Protein AF-A0A286EFR0-F1 (afdb_monomer_lite)

pLDDT: mean 82.86, std 18.99, range [36.59, 97.69]

Organism: NCBI:txid1120981

Secondary structure (DSSP, 8-state):
-----------------------PPP-EEEE-S---HHHHHHHHHHHHHTT--SSEEEEEETTEEEEE-SSS--EEEEEETTEEEEEEE-

Structure (mmCIF, N/CA/C/O backbone):
data_AF-A0A286EFR0-F1
#
_entry.id   AF-A0A286EFR0-F1
#
loop_
_atom_site.group_PDB
_atom_site.id
_atom_site.type_symbol
_atom_site.label_atom_id
_atom_site.label_alt_id
_atom_site.label_comp_id
_atom_site.label_asym_id
_atom_site.label_entity_id
_atom_site.labe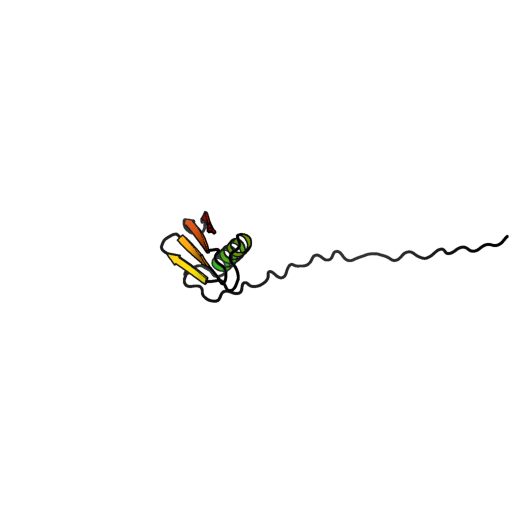l_seq_id
_atom_site.pdbx_PDB_ins_code
_atom_site.Cartn_x
_atom_site.Cartn_y
_atom_site.Cartn_z
_atom_site.occupancy
_atom_site.B_iso_or_equiv
_atom_site.auth_seq_id
_atom_site.auth_comp_id
_atom_site.auth_asym_id
_atom_site.auth_atom_id
_atom_site.pdbx_PDB_model_num
ATOM 1 N N . MET A 1 1 ? 25.830 46.195 -53.861 1.00 36.59 1 MET A N 1
ATOM 2 C CA . MET A 1 1 ? 24.721 46.004 -54.823 1.00 36.59 1 MET A CA 1
ATOM 3 C C . MET A 1 1 ? 23.706 45.050 -54.203 1.00 36.59 1 MET A C 1
ATOM 5 O O . MET A 1 1 ? 24.144 44.067 -53.634 1.00 36.59 1 MET A O 1
ATOM 9 N N . LYS A 1 2 ? 22.406 45.368 -54.339 1.00 38.66 2 LYS A N 1
ATOM 10 C CA . LYS A 1 2 ? 21.210 44.491 -54.236 1.00 38.66 2 LYS A CA 1
ATOM 11 C C . LYS A 1 2 ? 20.996 43.742 -52.898 1.00 38.66 2 LYS A C 1
ATOM 13 O O . LYS A 1 2 ? 21.649 42.753 -52.623 1.00 38.66 2 LYS A O 1
ATOM 18 N N . LYS A 1 3 ? 20.204 44.302 -51.971 1.00 46.06 3 LYS A N 1
ATOM 19 C CA . LYS A 1 3 ? 18.736 44.127 -51.805 1.00 46.06 3 LYS A CA 1
ATOM 20 C C . LYS A 1 3 ? 18.321 42.654 -51.689 1.00 46.06 3 LYS A C 1
ATOM 22 O O . LYS A 1 3 ? 18.403 41.959 -52.692 1.00 46.06 3 LYS A O 1
ATOM 27 N N . ILE A 1 4 ? 17.736 42.259 -50.556 1.00 57.75 4 ILE A N 1
ATOM 28 C CA . ILE A 1 4 ? 16.331 41.815 -50.477 1.00 57.75 4 ILE A CA 1
ATOM 29 C C . ILE A 1 4 ? 15.970 41.459 -49.032 1.00 57.75 4 ILE A C 1
ATOM 31 O O . ILE A 1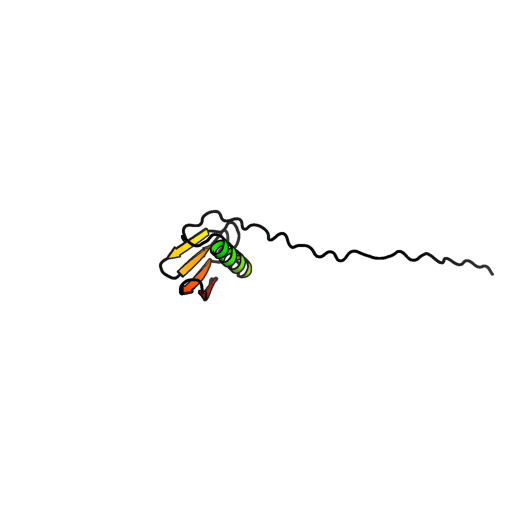 4 ? 16.606 40.643 -48.376 1.00 57.75 4 ILE A O 1
ATOM 35 N N . SER A 1 5 ? 14.938 42.152 -48.566 1.00 54.38 5 SER A N 1
ATOM 36 C CA . SER A 1 5 ? 14.210 41.958 -47.326 1.00 54.38 5 SER A CA 1
ATOM 37 C C . SER A 1 5 ? 13.479 40.619 -47.328 1.00 54.38 5 SER A C 1
ATOM 39 O O . SER A 1 5 ? 12.837 40.287 -48.322 1.00 54.38 5 SER A O 1
ATOM 41 N N . ILE A 1 6 ? 13.456 39.927 -46.192 1.00 55.25 6 ILE A N 1
ATOM 42 C CA . ILE A 1 6 ? 12.370 38.998 -45.871 1.00 55.25 6 ILE A CA 1
ATOM 43 C C . ILE A 1 6 ? 11.912 39.319 -44.450 1.00 55.25 6 ILE A C 1
ATOM 45 O O . ILE A 1 6 ? 12.535 38.935 -43.466 1.00 55.25 6 ILE A O 1
ATOM 49 N N . ALA A 1 7 ? 10.827 40.085 -44.376 1.00 54.19 7 ALA A N 1
ATOM 50 C CA . ALA A 1 7 ? 9.944 40.098 -43.226 1.00 54.19 7 ALA A CA 1
ATOM 51 C C . ALA A 1 7 ? 9.014 38.881 -43.353 1.00 54.19 7 ALA A C 1
ATOM 53 O O . ALA A 1 7 ? 8.352 38.725 -44.377 1.00 54.19 7 ALA A O 1
ATOM 54 N N . LEU A 1 8 ? 8.968 38.030 -42.331 1.00 50.75 8 LEU A N 1
ATOM 55 C CA . LEU A 1 8 ? 7.976 36.963 -42.154 1.00 50.75 8 LEU A CA 1
ATOM 56 C C . LEU A 1 8 ? 7.491 37.075 -40.705 1.00 50.75 8 LEU A C 1
ATOM 58 O O . LEU A 1 8 ? 8.248 36.845 -39.770 1.00 50.75 8 LEU A O 1
ATOM 62 N N . LEU A 1 9 ? 6.386 37.798 -40.523 1.00 50.53 9 LEU A N 1
ATOM 63 C CA . LEU A 1 9 ? 5.063 37.265 -40.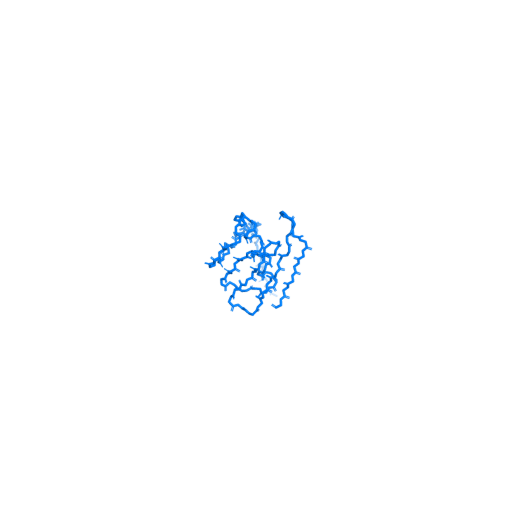178 1.00 50.53 9 LEU A CA 1
ATOM 64 C C . LEU A 1 9 ? 4.971 36.635 -38.778 1.00 50.53 9 LEU A C 1
ATOM 66 O O . LEU A 1 9 ? 5.400 35.519 -38.516 1.00 50.53 9 LEU A O 1
ATOM 70 N N . THR A 1 10 ? 4.296 37.386 -37.915 1.00 59.72 10 THR A N 1
ATOM 71 C CA . THR A 1 10 ? 3.636 36.981 -36.674 1.00 59.72 10 THR A CA 1
ATOM 72 C C . THR A 1 10 ? 2.590 35.876 -36.891 1.00 59.72 10 THR A C 1
ATOM 74 O O . THR A 1 10 ? 1.678 36.060 -37.695 1.00 59.72 10 THR A O 1
ATOM 77 N N . VAL A 1 11 ? 2.649 34.803 -36.095 1.00 57.41 11 VAL A N 1
ATOM 78 C CA . VAL A 1 11 ? 1.525 33.905 -35.740 1.00 57.41 11 VAL A CA 1
ATOM 79 C C . VAL A 1 11 ? 1.704 33.611 -34.244 1.00 57.41 11 VAL A C 1
ATOM 81 O O . VAL A 1 11 ? 2.711 33.042 -33.847 1.00 57.41 11 VAL A O 1
ATOM 84 N N . ALA A 1 12 ? 1.001 34.311 -33.357 1.00 52.19 12 ALA A N 1
ATOM 85 C CA . ALA A 1 12 ? -0.366 34.061 -32.891 1.00 52.19 12 ALA A CA 1
ATOM 86 C C . ALA A 1 12 ? -0.488 32.861 -31.926 1.00 52.19 12 ALA A C 1
ATOM 88 O O . ALA A 1 12 ? -0.397 31.709 -32.321 1.00 52.19 12 ALA A O 1
ATOM 89 N N . LEU A 1 13 ? -0.685 33.237 -30.657 1.00 51.50 13 LEU A N 1
ATOM 90 C CA . LEU A 1 13 ? -1.543 32.684 -29.603 1.00 51.50 13 LEU A CA 1
ATOM 91 C C . LEU A 1 13 ? -1.870 31.180 -29.519 1.00 51.50 13 LEU A C 1
ATOM 93 O O . LEU A 1 13 ? -2.423 30.588 -30.436 1.00 51.50 13 LEU A O 1
ATOM 97 N N . ALA A 1 14 ? -1.811 30.743 -28.251 1.00 52.31 14 ALA A N 1
ATOM 98 C CA . ALA A 1 14 ? -2.624 29.709 -27.598 1.00 52.31 14 ALA A CA 1
ATOM 99 C C . ALA A 1 14 ? -2.298 28.263 -28.019 1.00 52.31 14 ALA A C 1
ATOM 101 O O . ALA A 1 14 ? -2.163 27.932 -29.182 1.00 52.31 14 ALA A O 1
ATOM 102 N N . VAL A 1 15 ? -2.124 27.323 -27.096 1.00 52.97 15 VAL A N 1
ATOM 103 C CA . VAL A 1 15 ? -3.086 26.960 -26.057 1.00 52.97 15 VAL A CA 1
ATOM 104 C C . VAL A 1 15 ? -2.340 26.510 -24.807 1.00 52.97 15 VAL A C 1
ATOM 106 O O . VAL A 1 15 ? -1.458 25.654 -24.859 1.00 52.97 15 VAL A O 1
ATOM 109 N N . SER A 1 16 ? -2.746 27.068 -23.670 1.00 55.16 16 SER A N 1
ATOM 110 C CA . SER A 1 16 ? -2.539 26.497 -22.347 1.00 55.16 16 SER A CA 1
ATOM 111 C C . SER A 1 16 ? -3.145 25.096 -22.339 1.00 55.16 16 SER A C 1
ATOM 113 O O . SER A 1 16 ? -4.340 24.921 -22.113 1.00 55.16 16 SER A O 1
ATOM 115 N N . GLY A 1 17 ? -2.335 24.089 -22.648 1.00 46.34 17 GLY A N 1
ATOM 116 C CA . GLY A 1 17 ? -2.686 22.701 -22.413 1.00 46.34 17 GLY A CA 1
ATOM 117 C C . GLY A 1 17 ? -2.624 22.446 -20.916 1.00 46.34 17 GLY A C 1
ATOM 118 O O . GLY A 1 17 ? -1.656 21.867 -20.430 1.00 46.34 17 GLY A O 1
ATOM 119 N N . SER A 1 18 ? -3.641 22.877 -20.169 1.00 51.59 18 SER A N 1
ATOM 120 C CA . SER A 1 18 ? -4.003 22.188 -18.939 1.00 51.59 18 SER A CA 1
ATOM 121 C C . SER A 1 18 ? -4.412 20.786 -19.367 1.00 51.59 18 SER A C 1
ATOM 123 O O . SER A 1 18 ? -5.567 20.513 -19.690 1.00 51.59 18 SER A O 1
ATOM 125 N N . VAL A 1 19 ? -3.419 19.900 -19.438 1.00 51.56 19 VAL A N 1
ATOM 126 C CA . VAL A 1 19 ? -3.655 18.470 -19.400 1.00 51.56 19 VAL A CA 1
ATOM 127 C C . VAL A 1 19 ? -4.446 18.251 -18.118 1.00 51.56 19 VAL A C 1
ATOM 129 O O . VAL A 1 19 ? -3.907 18.289 -17.016 1.00 51.56 19 VAL A O 1
ATOM 132 N N . ALA A 1 20 ? -5.764 18.118 -18.244 1.00 48.78 20 ALA A N 1
ATOM 133 C CA . ALA A 1 20 ? -6.529 17.405 -17.249 1.00 48.78 20 ALA A CA 1
ATOM 134 C C . ALA A 1 20 ? -5.875 16.027 -17.238 1.00 48.78 20 ALA A C 1
ATOM 136 O O . ALA A 1 20 ? -6.078 15.235 -18.161 1.00 48.78 20 ALA A O 1
ATOM 137 N N . ALA A 1 21 ? -4.952 15.822 -16.296 1.00 50.34 21 ALA A N 1
ATOM 138 C CA . ALA A 1 21 ? -4.304 14.552 -16.081 1.00 50.34 21 ALA A CA 1
ATOM 139 C C . ALA A 1 21 ? -5.449 13.591 -15.805 1.00 50.34 21 ALA A C 1
ATOM 141 O O . ALA A 1 21 ? -6.035 13.600 -14.726 1.00 50.34 21 ALA A O 1
ATOM 142 N N . LYS A 1 22 ? -5.847 12.849 -16.838 1.00 47.50 22 LYS A N 1
ATOM 143 C CA . LYS A 1 22 ? -6.771 11.744 -16.703 1.00 47.50 22 LYS A CA 1
ATOM 144 C C . LYS A 1 22 ? -6.033 10.794 -15.771 1.00 47.50 22 LYS A C 1
ATOM 146 O O . LYS A 1 22 ? -5.076 10.156 -16.209 1.00 47.50 22 LYS A O 1
ATOM 151 N N . GLU A 1 23 ? -6.354 10.848 -14.479 1.00 62.34 23 GLU A N 1
ATOM 152 C CA . GLU A 1 23 ? -5.691 10.042 -13.463 1.00 62.34 23 GLU A CA 1
ATOM 153 C C . GLU A 1 23 ? -5.778 8.606 -13.953 1.00 62.34 23 GLU A C 1
ATOM 155 O O . GLU A 1 23 ? -6.871 8.081 -14.174 1.00 62.34 23 GLU A O 1
ATOM 160 N N . LYS A 1 24 ? -4.622 8.028 -14.286 1.00 70.88 24 LYS A N 1
ATOM 161 C CA . LYS A 1 24 ? -4.576 6.685 -14.837 1.00 70.88 24 LYS A CA 1
ATOM 162 C C . LYS A 1 24 ? -5.206 5.769 -13.798 1.00 70.88 24 LYS A C 1
ATOM 164 O O . LYS A 1 24 ? -4.707 5.689 -12.678 1.00 70.88 24 LYS A O 1
AT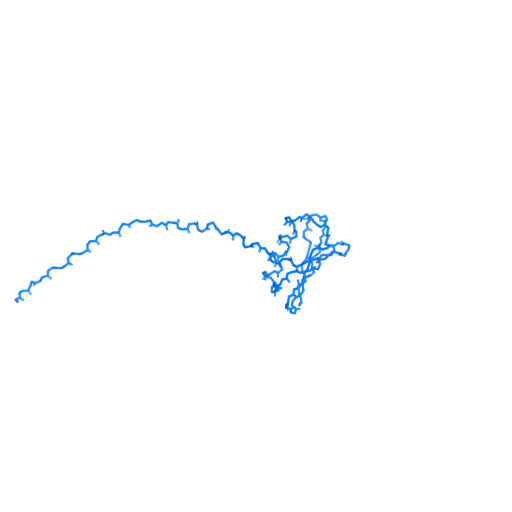OM 169 N N . GLU A 1 25 ? -6.301 5.121 -14.182 1.00 83.12 25 GLU A N 1
ATOM 170 C CA . GLU A 1 25 ? -6.955 4.155 -13.315 1.00 83.12 25 GLU A CA 1
ATOM 171 C C . GLU A 1 25 ? -5.960 3.044 -12.996 1.00 83.12 25 GLU A C 1
ATOM 173 O O . GLU A 1 25 ? -5.320 2.498 -13.903 1.00 83.12 25 GLU A O 1
ATOM 178 N N . LEU A 1 26 ? -5.768 2.780 -11.703 1.00 90.06 26 LEU A N 1
ATOM 179 C CA . LEU A 1 26 ? -4.790 1.801 -11.262 1.00 90.06 26 LEU A CA 1
ATOM 180 C C . LEU A 1 26 ? -5.202 0.408 -11.715 1.00 90.06 26 LEU A C 1
ATOM 182 O O . LEU A 1 26 ? -6.351 -0.005 -11.551 1.00 90.06 26 LEU A O 1
ATOM 186 N N . ASN A 1 27 ? -4.234 -0.355 -12.206 1.00 95.31 27 ASN A N 1
ATOM 187 C CA . ASN A 1 27 ? -4.429 -1.769 -12.462 1.00 95.31 27 ASN A CA 1
ATOM 188 C C . ASN A 1 27 ? -4.340 -2.540 -11.136 1.00 95.31 27 ASN A C 1
ATOM 190 O O . ASN A 1 27 ? -3.251 -2.917 -10.701 1.00 95.31 27 ASN A O 1
ATOM 194 N N . ILE A 1 28 ? -5.484 -2.748 -10.482 1.00 94.31 28 ILE A N 1
ATOM 195 C CA . ILE A 1 28 ? -5.609 -3.538 -9.252 1.00 94.31 28 ILE A CA 1
ATOM 196 C C . ILE A 1 28 ? -6.083 -4.944 -9.629 1.00 94.31 28 ILE A C 1
ATOM 198 O O . ILE A 1 28 ? -7.218 -5.128 -10.059 1.00 94.31 28 ILE A O 1
ATOM 202 N N . ALA A 1 29 ? -5.217 -5.944 -9.452 1.00 96.19 29 ALA A N 1
ATOM 203 C CA . ALA A 1 29 ? -5.570 -7.342 -9.703 1.00 96.19 29 ALA A CA 1
ATOM 204 C C . ALA A 1 29 ? -6.475 -7.913 -8.606 1.00 96.19 29 ALA A C 1
ATOM 206 O O . ALA A 1 29 ? -7.359 -8.716 -8.896 1.00 96.19 29 ALA A O 1
ATOM 207 N N . ALA A 1 30 ? -6.249 -7.520 -7.349 1.00 96.06 30 ALA A N 1
ATOM 208 C CA . ALA A 1 30 ? -7.085 -7.928 -6.229 1.00 96.06 30 ALA A CA 1
ATOM 209 C C . ALA A 1 30 ? -7.035 -6.906 -5.090 1.00 96.06 30 ALA A C 1
ATOM 211 O O . ALA A 1 30 ? -5.961 -6.422 -4.722 1.00 96.06 30 ALA A O 1
ATOM 212 N N . ASP A 1 31 ? -8.198 -6.650 -4.496 1.00 96.25 31 ASP A N 1
ATOM 213 C CA . ASP A 1 31 ? -8.339 -5.887 -3.263 1.00 96.25 31 ASP A CA 1
ATOM 214 C C . ASP A 1 31 ? -9.214 -6.661 -2.272 1.00 96.25 31 ASP A C 1
ATOM 216 O O . ASP A 1 31 ? -10.415 -6.836 -2.472 1.00 96.25 31 ASP A O 1
ATOM 220 N N . THR A 1 32 ? -8.591 -7.142 -1.198 1.00 96.50 32 THR A N 1
ATOM 221 C CA . THR A 1 32 ? -9.260 -7.829 -0.082 1.00 96.50 32 THR A CA 1
ATOM 222 C C . THR A 1 32 ? -9.187 -7.018 1.210 1.00 96.50 32 THR A C 1
ATOM 224 O O . THR A 1 32 ? -9.400 -7.541 2.303 1.00 96.50 32 THR A O 1
ATOM 227 N N . SER A 1 33 ? -8.857 -5.729 1.112 1.00 94.25 33 SER A N 1
ATOM 228 C CA . SER A 1 33 ? -8.641 -4.856 2.266 1.00 94.25 33 SER A CA 1
ATOM 229 C C . SER A 1 33 ? -9.926 -4.419 2.970 1.00 94.25 33 SER A C 1
ATOM 231 O O . SER A 1 33 ? -9.870 -4.013 4.134 1.00 94.25 33 SER A O 1
ATOM 233 N N . GLY A 1 34 ? -11.068 -4.487 2.277 1.00 93.12 34 GLY A N 1
ATOM 234 C CA . GLY A 1 34 ? -12.355 -3.991 2.771 1.00 93.12 34 GLY A CA 1
ATOM 235 C C . GLY A 1 34 ? -12.404 -2.467 2.937 1.00 93.12 34 GLY A C 1
ATOM 236 O O . GLY A 1 34 ? -13.264 -1.962 3.655 1.00 93.12 34 GLY A O 1
ATOM 237 N N . LEU A 1 35 ? -11.463 -1.737 2.331 1.00 90.88 35 LEU A N 1
ATOM 238 C CA . LEU A 1 35 ? -11.446 -0.278 2.336 1.00 90.88 35 LEU A CA 1
ATOM 239 C C . LEU A 1 35 ? -12.420 0.284 1.295 1.00 90.88 35 LEU A C 1
ATOM 241 O O . LEU A 1 35 ? -12.806 -0.388 0.339 1.00 90.88 35 LEU A O 1
ATOM 245 N N . ALA A 1 36 ? -12.790 1.552 1.467 1.00 92.56 36 ALA A N 1
ATOM 246 C CA . ALA A 1 36 ? -13.488 2.284 0.421 1.00 92.56 36 ALA A CA 1
ATOM 247 C C . ALA A 1 36 ? -12.610 2.371 -0.838 1.00 92.56 36 ALA A C 1
ATOM 249 O O . ALA A 1 36 ? -11.400 2.581 -0.738 1.00 92.56 36 ALA A O 1
ATOM 250 N N . VAL A 1 37 ? -13.234 2.279 -2.016 1.00 91.25 37 VAL A N 1
ATOM 251 C CA . VAL A 1 37 ? -12.543 2.274 -3.319 1.00 91.25 37 VAL A CA 1
ATOM 252 C C . VAL A 1 37 ? -11.578 3.454 -3.457 1.00 91.25 37 VAL A C 1
ATOM 254 O O . VAL A 1 37 ? -10.432 3.267 -3.853 1.00 91.25 37 VAL A O 1
ATOM 257 N N . GLU A 1 38 ? -12.002 4.656 -3.060 1.00 90.75 38 GLU A N 1
ATOM 258 C CA . GLU A 1 38 ? -11.153 5.853 -3.093 1.00 90.75 38 GLU A CA 1
ATOM 259 C C . GLU A 1 38 ? -9.892 5.719 -2.231 1.00 90.75 38 GLU A C 1
ATOM 261 O O . GLU A 1 38 ? -8.805 6.130 -2.640 1.00 90.75 38 GLU A O 1
ATOM 266 N N . MET A 1 39 ? -10.011 5.103 -1.051 1.00 90.81 39 MET A N 1
ATOM 267 C CA . MET A 1 39 ? -8.874 4.886 -0.161 1.00 90.81 39 MET A CA 1
ATOM 268 C C . MET A 1 39 ? -7.911 3.855 -0.753 1.00 90.81 39 MET A C 1
ATOM 270 O O . MET A 1 39 ? -6.704 4.101 -0.768 1.00 90.81 39 MET A O 1
ATOM 274 N N . SER A 1 40 ? -8.420 2.748 -1.298 1.00 93.31 40 SER A N 1
ATOM 275 C CA . SER A 1 40 ? -7.597 1.750 -1.990 1.00 93.31 40 SER A CA 1
ATOM 276 C C . SER A 1 40 ? -6.855 2.341 -3.187 1.00 93.31 40 SER A C 1
ATOM 278 O O . SER A 1 40 ? -5.657 2.107 -3.344 1.00 93.31 40 SER A O 1
ATOM 280 N N . GLN A 1 41 ? -7.528 3.178 -3.982 1.00 93.69 41 GLN A N 1
ATOM 281 C CA . GLN A 1 41 ? -6.919 3.897 -5.104 1.00 93.69 41 GLN A CA 1
ATOM 282 C C . GLN A 1 41 ? -5.826 4.863 -4.626 1.00 93.69 41 GLN A C 1
ATOM 284 O O . GLN A 1 41 ? -4.726 4.896 -5.178 1.00 93.69 41 GLN A O 1
ATOM 289 N N . ASN A 1 42 ? -6.076 5.623 -3.558 1.00 92.12 42 ASN A N 1
ATOM 290 C CA . ASN A 1 42 ? -5.087 6.552 -3.018 1.00 92.12 42 ASN A CA 1
ATOM 291 C C . ASN A 1 42 ? -3.844 5.830 -2.468 1.00 92.12 42 ASN A C 1
ATOM 293 O O . ASN A 1 42 ? -2.711 6.209 -2.771 1.00 92.12 42 ASN A O 1
ATOM 297 N N . ILE A 1 43 ? -4.047 4.745 -1.714 1.00 93.81 43 ILE A N 1
ATOM 298 C CA . ILE A 1 43 ? -2.955 3.916 -1.192 1.00 93.81 43 ILE A CA 1
ATOM 299 C C . ILE A 1 43 ? -2.177 3.266 -2.345 1.00 93.81 43 ILE A C 1
ATOM 301 O O . ILE A 1 43 ? -0.946 3.249 -2.317 1.00 93.81 43 ILE A O 1
ATOM 305 N N . GLY A 1 44 ? -2.866 2.766 -3.372 1.00 94.81 44 GLY A N 1
ATOM 306 C CA . GLY A 1 44 ? -2.233 2.184 -4.552 1.00 94.81 44 GLY A CA 1
ATOM 307 C C . GLY A 1 44 ? -1.360 3.189 -5.308 1.00 94.81 44 GLY A C 1
ATOM 308 O O . GLY A 1 44 ? -0.209 2.882 -5.618 1.00 94.81 44 GLY A O 1
ATOM 309 N N . ARG A 1 45 ? -1.850 4.419 -5.525 1.00 94.31 45 ARG A N 1
ATOM 310 C CA . ARG A 1 45 ? -1.089 5.501 -6.177 1.00 94.31 45 ARG A CA 1
ATOM 311 C C . ARG A 1 45 ? 0.172 5.836 -5.390 1.00 94.31 45 ARG A C 1
ATOM 313 O O . ARG A 1 45 ? 1.256 5.928 -5.966 1.00 94.31 45 ARG A O 1
ATOM 320 N N . MET A 1 46 ? 0.038 5.957 -4.072 1.00 93.56 46 MET A N 1
ATOM 321 C CA . MET A 1 46 ? 1.173 6.173 -3.181 1.00 93.56 46 MET A CA 1
ATOM 322 C C . MET A 1 46 ? 2.194 5.032 -3.290 1.00 93.56 46 MET A C 1
ATOM 324 O O . MET A 1 46 ? 3.380 5.293 -3.469 1.00 93.56 46 MET A O 1
ATOM 328 N N . ALA A 1 47 ? 1.749 3.773 -3.248 1.00 95.44 47 ALA A N 1
ATOM 329 C CA . ALA A 1 47 ? 2.626 2.608 -3.341 1.00 95.44 47 ALA A CA 1
ATOM 330 C C . ALA A 1 47 ? 3.382 2.536 -4.682 1.00 95.44 47 ALA A C 1
ATOM 332 O O . ALA A 1 47 ? 4.573 2.217 -4.691 1.00 95.44 47 ALA A O 1
ATOM 333 N N . LEU A 1 48 ? 2.735 2.892 -5.800 1.00 95.12 48 LEU A N 1
ATOM 334 C CA . LEU A 1 48 ? 3.411 3.020 -7.097 1.00 95.12 48 LEU A CA 1
ATOM 335 C C . LEU A 1 48 ? 4.511 4.087 -7.064 1.00 95.12 48 LEU A C 1
ATOM 337 O O . LEU A 1 48 ? 5.620 3.842 -7.539 1.00 95.12 48 LEU A O 1
ATOM 341 N N . GLY A 1 49 ? 4.234 5.242 -6.449 1.00 94.06 49 GLY A N 1
ATOM 342 C CA . GLY A 1 49 ? 5.227 6.300 -6.234 1.00 94.06 49 GLY A CA 1
ATOM 343 C C . GLY A 1 49 ? 6.417 5.858 -5.373 1.00 94.06 49 GLY A C 1
ATOM 344 O O . GLY A 1 49 ? 7.506 6.411 -5.499 1.00 94.06 49 GLY A O 1
ATOM 345 N N . MET A 1 50 ? 6.234 4.827 -4.544 1.00 94.31 50 MET A N 1
ATOM 346 C CA . MET A 1 50 ? 7.276 4.236 -3.698 1.00 94.31 50 MET A CA 1
ATOM 347 C C . MET A 1 50 ? 7.988 3.035 -4.339 1.00 94.31 50 MET A C 1
ATOM 349 O O . MET A 1 50 ? 8.870 2.448 -3.716 1.00 94.31 50 MET A O 1
ATOM 353 N N . GLY A 1 51 ? 7.644 2.680 -5.580 1.00 94.56 51 GLY A N 1
ATOM 354 C CA . GLY A 1 51 ? 8.349 1.665 -6.366 1.00 94.56 51 GLY A CA 1
ATOM 355 C C . GLY A 1 51 ? 7.623 0.329 -6.522 1.00 94.56 51 GLY A C 1
ATOM 356 O O . GLY A 1 51 ? 8.110 -0.521 -7.272 1.00 94.56 51 GLY A O 1
ATOM 357 N N . VAL A 1 52 ? 6.451 0.144 -5.900 1.00 97.06 52 VAL A N 1
ATOM 358 C CA . VAL A 1 52 ? 5.585 -1.011 -6.197 1.00 97.06 52 VAL A CA 1
ATOM 359 C C . VAL A 1 52 ? 5.188 -0.960 -7.675 1.00 97.06 52 VAL A C 1
ATOM 361 O O . VAL A 1 52 ? 5.033 0.115 -8.253 1.00 97.06 52 VAL A O 1
ATOM 364 N N . LYS A 1 53 ? 5.065 -2.118 -8.323 1.00 96.88 53 LYS A N 1
ATOM 365 C CA . LYS A 1 53 ? 4.763 -2.212 -9.757 1.00 96.88 53 LYS A CA 1
ATOM 366 C C . LYS A 1 53 ? 3.407 -2.851 -9.978 1.00 96.88 53 LYS A C 1
ATOM 368 O O . LYS A 1 53 ? 3.085 -3.834 -9.327 1.00 96.88 53 LYS A O 1
ATOM 373 N N . GLU A 1 54 ? 2.642 -2.318 -10.921 1.00 95.06 54 GLU A N 1
ATOM 374 C CA . GLU A 1 54 ? 1.366 -2.903 -11.336 1.00 95.06 54 GLU A CA 1
ATOM 375 C C . GLU A 1 54 ? 1.545 -4.329 -11.913 1.00 95.06 54 GLU A C 1
ATOM 377 O O . GLU A 1 54 ? 2.615 -4.642 -12.449 1.00 95.06 54 GLU A O 1
ATOM 382 N N . PRO A 1 55 ? 0.516 -5.195 -11.858 1.00 96.44 55 PRO A N 1
ATOM 383 C CA . PRO A 1 55 ? -0.775 -4.981 -11.203 1.00 96.44 55 PRO A CA 1
ATOM 384 C C . PRO A 1 55 ? -0.673 -5.045 -9.673 1.00 96.44 55 PRO A C 1
ATOM 386 O O . PRO A 1 55 ? 0.137 -5.790 -9.124 1.00 96.44 55 PRO A O 1
ATOM 389 N N . LEU A 1 56 ? -1.496 -4.250 -8.991 1.00 97.44 56 LEU A N 1
ATOM 390 C CA . LEU A 1 56 ? -1.488 -4.116 -7.539 1.00 97.44 56 LEU A CA 1
ATOM 391 C C . LEU A 1 56 ? -2.312 -5.205 -6.851 1.00 97.44 56 LEU A C 1
ATOM 393 O O . LEU A 1 56 ? -3.397 -5.577 -7.300 1.00 97.44 56 LEU A O 1
ATOM 397 N N . LEU A 1 57 ? -1.798 -5.657 -5.713 1.00 97.62 57 LEU A N 1
ATOM 398 C CA . LEU A 1 57 ? -2.463 -6.540 -4.766 1.00 97.62 57 LEU A CA 1
ATOM 399 C C . LEU A 1 57 ? -2.565 -5.802 -3.433 1.00 97.62 57 LEU A C 1
ATOM 401 O O . LEU A 1 57 ? -1.540 -5.492 -2.820 1.00 97.62 57 LEU A O 1
ATOM 405 N N . ILE A 1 58 ? -3.789 -5.520 -2.992 1.00 97.56 58 ILE A N 1
ATOM 406 C CA . ILE A 1 58 ? -4.072 -4.757 -1.774 1.00 97.56 58 ILE A CA 1
ATOM 407 C C . ILE A 1 58 ? -4.761 -5.682 -0.768 1.00 97.56 58 ILE A C 1
ATOM 409 O O . ILE A 1 58 ? -5.753 -6.339 -1.072 1.00 97.56 58 ILE A O 1
ATOM 413 N N . SER A 1 59 ? -4.225 -5.753 0.448 1.00 97.06 59 SER A N 1
ATOM 414 C CA . SER A 1 59 ? -4.788 -6.569 1.531 1.00 97.06 59 SER A CA 1
ATOM 415 C C . SER A 1 59 ? -4.648 -5.857 2.871 1.00 97.06 59 SER A C 1
ATOM 417 O O . SER A 1 59 ? -3.720 -5.073 3.063 1.00 97.06 59 SER A O 1
ATOM 419 N N . LYS A 1 60 ? -5.550 -6.122 3.817 1.00 94.75 60 LYS A N 1
ATOM 420 C CA . LYS A 1 60 ? -5.516 -5.528 5.160 1.00 94.75 60 LYS A CA 1
ATOM 421 C C . LYS A 1 60 ? -5.398 -6.610 6.225 1.00 94.75 60 LYS A C 1
ATOM 423 O O . LYS A 1 60 ? -6.056 -7.640 6.156 1.00 94.75 60 LYS A O 1
ATOM 428 N N . SER A 1 61 ? -4.562 -6.351 7.224 1.00 92.69 61 SER A N 1
ATOM 429 C CA . SER A 1 61 ? -4.393 -7.177 8.415 1.00 92.69 61 SER A CA 1
ATOM 430 C C . SER A 1 61 ? -4.379 -6.267 9.638 1.00 92.69 61 SER A C 1
ATOM 432 O O . SER A 1 61 ? -3.392 -5.569 9.889 1.00 92.69 61 SER A O 1
ATOM 434 N N . GLY A 1 62 ? -5.483 -6.253 10.388 1.00 90.56 62 GLY A N 1
ATOM 435 C CA . GLY A 1 62 ? -5.691 -5.300 11.479 1.00 90.56 62 GLY A CA 1
ATOM 436 C C . GLY A 1 62 ? -5.634 -3.861 10.964 1.00 90.56 62 GLY A C 1
ATOM 437 O O . GLY A 1 62 ? -6.353 -3.494 10.039 1.00 90.56 62 GLY A O 1
ATOM 438 N N . GLU A 1 63 ? -4.740 -3.058 11.529 1.00 92.19 63 GLU A N 1
ATOM 439 C CA . GLU A 1 63 ? -4.527 -1.657 11.143 1.00 92.19 63 GLU A CA 1
ATOM 440 C C . GLU A 1 63 ? -3.476 -1.473 10.037 1.00 92.19 63 GLU A C 1
ATOM 442 O O . GLU A 1 63 ? -3.106 -0.351 9.713 1.00 92.19 63 GLU A O 1
ATOM 447 N N . SER A 1 64 ? -2.949 -2.553 9.454 1.00 94.56 64 SER A N 1
ATOM 448 C CA . SER A 1 64 ? -1.916 -2.473 8.414 1.00 94.56 64 SER A CA 1
ATOM 449 C C . SER A 1 64 ? -2.441 -2.938 7.060 1.00 94.56 64 SER A C 1
ATOM 451 O O . SER A 1 64 ? -2.937 -4.056 6.931 1.00 94.56 64 SER A O 1
ATOM 453 N N . VAL A 1 65 ? -2.282 -2.103 6.038 1.00 97.00 65 VAL A N 1
ATOM 454 C CA . VAL A 1 65 ? -2.571 -2.416 4.636 1.00 97.00 65 VAL A CA 1
ATOM 455 C C . VAL A 1 65 ? -1.267 -2.780 3.945 1.00 97.00 65 VAL A C 1
ATOM 457 O O . VAL A 1 65 ? -0.313 -2.009 3.972 1.00 97.00 65 VAL A O 1
ATOM 460 N N . LYS A 1 66 ? -1.206 -3.953 3.327 1.00 97.50 66 LYS A N 1
ATOM 461 C CA . LYS A 1 66 ? -0.087 -4.366 2.484 1.00 97.50 66 LYS A CA 1
ATOM 462 C C . LYS A 1 66 ? -0.450 -4.134 1.027 1.00 97.50 66 LYS A C 1
ATOM 464 O O . LYS A 1 66 ? -1.501 -4.595 0.582 1.00 97.50 66 LYS A O 1
ATOM 469 N N . VAL A 1 67 ? 0.445 -3.471 0.303 1.00 97.69 67 VAL A N 1
ATOM 470 C CA . VAL A 1 67 ? 0.372 -3.291 -1.145 1.00 97.69 67 VAL A CA 1
ATOM 471 C C . VAL A 1 67 ? 1.610 -3.889 -1.785 1.00 97.69 67 VAL A C 1
ATOM 473 O O . VAL A 1 67 ? 2.737 -3.485 -1.494 1.00 97.69 67 VAL A O 1
ATOM 476 N N . ALA A 1 68 ? 1.378 -4.867 -2.646 1.00 97.38 68 ALA A N 1
ATOM 477 C CA . ALA A 1 68 ? 2.391 -5.537 -3.444 1.00 97.38 68 ALA A CA 1
ATOM 478 C C . ALA A 1 68 ? 2.001 -5.468 -4.923 1.00 97.38 68 ALA A C 1
ATOM 480 O O . ALA A 1 68 ? 0.922 -4.991 -5.274 1.00 97.38 68 ALA A O 1
ATOM 481 N N . GLY A 1 69 ? 2.868 -5.976 -5.787 1.00 96.25 69 GLY A N 1
ATOM 482 C CA . GLY A 1 69 ? 2.531 -6.183 -7.184 1.00 96.25 69 GLY A CA 1
ATOM 483 C C . GLY A 1 69 ? 3.578 -7.035 -7.881 1.00 96.25 69 GLY A C 1
ATOM 484 O O . GLY A 1 69 ? 4.149 -7.923 -7.255 1.00 96.25 69 GLY A O 1
ATOM 485 N N . SER A 1 70 ? 3.841 -6.782 -9.161 1.00 94.56 70 SER A N 1
ATOM 486 C CA . SER A 1 70 ? 4.747 -7.623 -9.965 1.00 94.56 70 SER A CA 1
ATOM 487 C C . SER A 1 70 ? 6.238 -7.474 -9.622 1.00 94.56 70 SER A C 1
ATOM 489 O O . SER A 1 70 ? 7.050 -8.295 -10.042 1.00 94.56 70 SER A O 1
ATOM 491 N N . GLY A 1 71 ? 6.611 -6.424 -8.884 1.00 92.62 71 GLY A N 1
ATOM 492 C CA . GLY A 1 71 ? 7.988 -6.153 -8.467 1.00 92.62 71 GLY A CA 1
ATOM 493 C C . GLY A 1 71 ? 8.349 -6.755 -7.107 1.00 92.62 71 GLY A C 1
ATOM 494 O O . GLY A 1 71 ? 7.516 -7.330 -6.415 1.00 92.62 71 GLY A O 1
ATOM 495 N N . SER A 1 72 ? 9.604 -6.569 -6.693 1.00 94.06 72 SER A N 1
ATOM 496 C CA . SER A 1 72 ? 10.069 -6.961 -5.355 1.00 94.06 72 SER A CA 1
ATOM 497 C C . SER A 1 72 ? 9.621 -5.998 -4.255 1.00 94.06 72 SER A C 1
ATOM 499 O O . SER A 1 72 ? 9.602 -6.385 -3.089 1.00 94.06 72 SER A O 1
ATOM 501 N N . THR A 1 73 ? 9.278 -4.759 -4.621 1.00 97.00 73 THR A N 1
ATOM 502 C CA . THR A 1 73 ? 8.895 -3.730 -3.658 1.00 97.00 73 THR A CA 1
ATOM 503 C C . THR A 1 73 ? 7.512 -4.003 -3.088 1.00 97.00 73 THR A C 1
ATOM 505 O O . THR A 1 73 ? 6.537 -4.147 -3.831 1.00 97.00 73 THR A O 1
ATOM 508 N N . VAL A 1 74 ? 7.421 -4.021 -1.760 1.00 97.06 74 VAL A N 1
ATOM 509 C CA . VAL A 1 74 ? 6.166 -4.194 -1.023 1.00 97.06 74 VAL A CA 1
ATOM 510 C C . VAL A 1 74 ? 6.060 -3.119 0.043 1.00 97.06 74 VAL A C 1
ATOM 512 O O . VAL A 1 74 ? 6.959 -2.961 0.868 1.00 97.06 74 VAL A O 1
ATOM 515 N N . CYS A 1 75 ? 4.927 -2.425 0.066 1.00 97.69 75 CYS A N 1
ATOM 516 C CA . CYS A 1 75 ? 4.639 -1.386 1.040 1.00 97.69 75 CYS A CA 1
ATOM 517 C C . CYS A 1 75 ? 3.644 -1.877 2.093 1.00 97.69 75 CYS A C 1
ATOM 519 O O . CYS A 1 75 ? 2.617 -2.471 1.774 1.00 97.69 75 CYS A O 1
ATOM 521 N N . ALA A 1 76 ? 3.933 -1.596 3.359 1.00 97.25 76 ALA A N 1
ATOM 522 C CA . ALA A 1 76 ? 3.010 -1.723 4.473 1.00 97.25 76 ALA A CA 1
ATOM 523 C C . ALA A 1 76 ? 2.631 -0.321 4.966 1.00 97.25 76 ALA A C 1
ATOM 525 O O . ALA A 1 76 ? 3.487 0.450 5.402 1.00 97.25 76 ALA A O 1
ATOM 526 N N . ILE A 1 77 ? 1.344 -0.002 4.896 1.00 96.25 77 ILE A N 1
ATOM 527 C CA . ILE A 1 77 ? 0.752 1.263 5.314 1.00 96.25 77 ILE A CA 1
ATOM 528 C C . ILE A 1 77 ? 0.009 1.023 6.625 1.00 96.25 77 ILE A C 1
ATOM 530 O O . ILE A 1 77 ? -0.945 0.249 6.664 1.00 96.25 77 ILE A O 1
ATOM 534 N N . LYS A 1 78 ? 0.427 1.679 7.705 1.00 96.00 78 LYS A N 1
ATOM 535 C CA . LYS A 1 78 ? -0.312 1.683 8.971 1.00 96.00 78 LYS A CA 1
ATOM 536 C C . LYS A 1 78 ? -1.418 2.727 8.922 1.00 96.00 78 LYS A C 1
ATOM 538 O O . LYS A 1 78 ? -1.161 3.874 8.560 1.00 96.00 78 LYS A O 1
ATOM 543 N N . LEU A 1 79 ? -2.616 2.339 9.333 1.00 92.25 79 LEU A N 1
ATOM 544 C CA . LEU A 1 79 ? -3.796 3.185 9.435 1.00 92.25 79 LEU A CA 1
ATOM 545 C C . LEU A 1 79 ? -4.180 3.409 10.910 1.00 92.25 79 LEU A C 1
ATOM 547 O O . LEU A 1 79 ? -3.886 2.581 11.763 1.00 92.25 79 LEU A O 1
ATOM 551 N N . ALA A 1 80 ? -4.842 4.522 11.213 1.00 90.44 80 ALA A N 1
ATOM 552 C CA . ALA A 1 80 ? -5.676 4.717 12.404 1.00 90.44 80 ALA A CA 1
ATOM 553 C C . ALA A 1 80 ? -7.013 5.283 11.933 1.00 90.44 80 ALA A C 1
ATOM 555 O O . ALA A 1 80 ? -7.103 6.464 11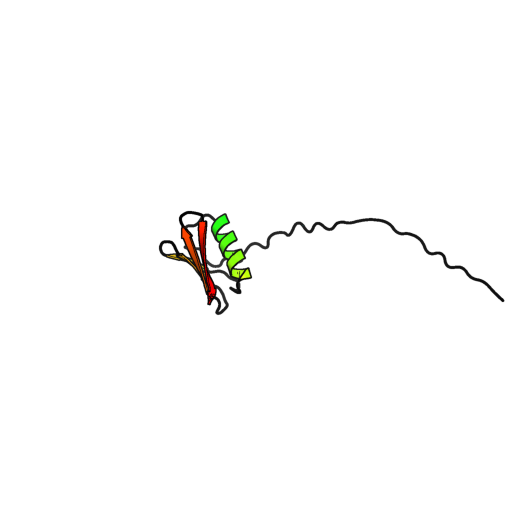.581 1.00 90.44 80 ALA A O 1
ATOM 556 N N . GLY A 1 81 ? -8.033 4.426 11.861 1.00 85.50 81 GLY A N 1
ATOM 557 C CA . GLY A 1 81 ? -9.260 4.743 11.130 1.00 85.50 81 GLY A CA 1
ATOM 558 C C . GLY A 1 81 ? -8.934 5.064 9.670 1.00 85.50 81 GLY A C 1
ATOM 559 O O . GLY A 1 81 ? -8.329 4.244 8.980 1.00 85.50 81 GLY A O 1
ATOM 560 N N . ASP A 1 82 ? -9.260 6.284 9.246 1.00 81.38 82 ASP A N 1
ATOM 561 C CA . ASP A 1 82 ? -9.060 6.755 7.870 1.00 81.38 82 ASP A CA 1
ATOM 562 C C . ASP A 1 82 ? -7.729 7.494 7.650 1.00 81.38 82 ASP A C 1
ATOM 564 O O . ASP A 1 82 ? -7.476 8.033 6.572 1.00 81.38 82 ASP A O 1
ATOM 568 N N . LYS A 1 83 ? -6.863 7.556 8.670 1.00 86.62 83 LYS A N 1
ATOM 569 C CA . LYS A 1 83 ? -5.589 8.287 8.609 1.00 86.62 83 LYS A CA 1
ATOM 570 C C . LYS A 1 83 ? -4.411 7.345 8.420 1.00 86.62 83 LYS A C 1
ATOM 572 O O . LYS A 1 83 ? -4.291 6.354 9.133 1.00 86.62 83 LYS A O 1
ATOM 577 N N . ILE A 1 84 ? -3.490 7.704 7.529 1.00 90.12 84 ILE A N 1
ATOM 578 C CA . ILE A 1 84 ? -2.195 7.026 7.402 1.00 90.12 84 ILE A CA 1
ATOM 579 C C . ILE A 1 84 ? -1.289 7.482 8.553 1.00 90.12 84 ILE A C 1
ATOM 581 O O . ILE A 1 84 ? -1.024 8.671 8.702 1.00 90.12 84 ILE A O 1
ATOM 585 N N . GLN A 1 85 ? -0.807 6.536 9.359 1.00 94.31 85 GLN A N 1
ATOM 586 C CA . GLN A 1 85 ? 0.118 6.789 10.472 1.00 94.31 85 GLN A CA 1
ATOM 587 C C . GLN A 1 85 ? 1.580 6.513 10.120 1.00 94.31 85 GLN A C 1
ATOM 589 O O . GLN A 1 85 ? 2.488 6.995 10.790 1.00 94.31 85 GLN A O 1
ATOM 594 N N . GLY A 1 86 ? 1.828 5.709 9.092 1.00 93.62 86 GLY A N 1
ATOM 595 C CA . GLY A 1 86 ? 3.184 5.399 8.675 1.00 93.62 86 GLY A CA 1
ATOM 596 C C . GLY A 1 86 ? 3.206 4.499 7.460 1.00 93.62 86 GLY 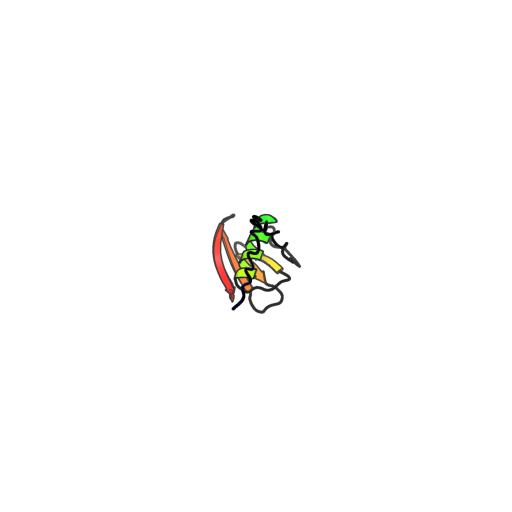A C 1
ATOM 597 O O . GLY A 1 86 ? 2.272 3.734 7.221 1.00 93.62 86 GLY A O 1
ATOM 598 N N . VAL A 1 87 ? 4.293 4.585 6.704 1.00 95.25 87 VAL A N 1
ATOM 599 C CA . VAL A 1 87 ? 4.521 3.758 5.523 1.00 95.25 87 VAL A CA 1
ATOM 600 C C . VAL A 1 87 ? 5.917 3.167 5.610 1.00 95.25 87 VAL A C 1
ATOM 602 O O . VAL A 1 87 ? 6.875 3.860 5.943 1.00 95.25 87 VAL A O 1
ATOM 605 N N . SER A 1 88 ? 6.031 1.877 5.324 1.00 95.50 88 SER A N 1
ATOM 606 C CA . SER A 1 88 ? 7.304 1.173 5.237 1.00 95.50 88 SER A CA 1
ATOM 607 C C . SER A 1 88 ? 7.309 0.346 3.963 1.00 95.50 88 SER A C 1
ATOM 609 O O . SER A 1 88 ? 6.449 -0.515 3.797 1.00 95.50 88 SER A O 1
ATOM 611 N N . CYS A 1 89 ? 8.256 0.617 3.069 1.00 96.12 89 CYS A N 1
ATOM 612 C CA . CYS A 1 89 ? 8.451 -0.158 1.849 1.00 96.12 89 CYS A CA 1
ATOM 613 C C . CYS A 1 89 ? 9.835 -0.798 1.869 1.00 96.12 89 CYS A C 1
ATOM 615 O O . CYS A 1 89 ? 10.792 -0.203 2.369 1.00 96.12 89 CYS A O 1
ATOM 617 N N . LYS A 1 90 ? 9.914 -2.015 1.347 1.00 93.06 90 LYS A N 1
ATOM 618 C CA . LYS A 1 90 ? 11.137 -2.806 1.207 1.00 93.06 90 LYS A CA 1
ATOM 619 C C . LYS A 1 90 ? 11.172 -3.440 -0.168 1.00 93.06 90 LYS A C 1
ATOM 621 O O . LYS A 1 90 ? 10.060 -3.700 -0.679 1.00 93.06 90 LYS A O 1
#

Sequence (90 aa):
MKKISIALLTVALAVSGSVAAKEKELNIAADTSGLAVEMSQNIGRMALGMGVKEPLLISKSGESVKVAGSGSTVCAIKLAGDKIQGVSCK

Radius of gyration: 23.89 Å; chains: 1; bounding box: 38×54×67 Å

Foldseek 3Di:
DDDDDDDDDDDDDDDPPPPPPPPPQAQAPDAAAPDDPVLVRVVQVVQVVVPADPPWYWHDDVQWIWIHHPDPKIKIFGHDVSDTPDIDID